Protein AF-A0A7Y6UC87-F1 (afdb_monomer)

Sequence (174 aa):
MTRTAYLDDNRAIGAKLIGRRIRSALRLLNSEPDEHVRLEWGPVLVEMDDGAFYLIDCEESKSNVILFELPNDGGRFRDMLARRVIRPSVVTNNPNDPLRFTLDEPIARIDVVSRAPTDDQGADWFEMCGLRLGFPGGASVVIGTHLTTSMIPSTSFMLSDEVDPALRYSPLRP

Structure (mmCIF, N/CA/C/O backbone):
data_AF-A0A7Y6UC87-F1
#
_entry.id   AF-A0A7Y6UC87-F1
#
loop_
_atom_site.group_PDB
_atom_site.id
_atom_site.type_symbol
_atom_site.label_atom_id
_atom_site.label_alt_id
_atom_site.label_comp_id
_atom_site.label_asym_id
_atom_site.label_entity_id
_atom_site.label_seq_id
_atom_site.pdbx_PDB_ins_code
_atom_site.Cartn_x
_atom_site.Cartn_y
_atom_site.Cartn_z
_atom_site.occupancy
_atom_site.B_iso_or_equiv
_atom_site.auth_seq_id
_atom_site.auth_comp_id
_atom_site.auth_asym_id
_atom_site.auth_atom_id
_atom_site.pdbx_PDB_model_num
ATOM 1 N N . MET A 1 1 ? 24.761 0.144 0.670 1.00 46.44 1 MET A N 1
ATOM 2 C CA . MET A 1 1 ? 23.730 -0.903 0.529 1.00 46.44 1 MET A CA 1
ATOM 3 C C . MET A 1 1 ? 23.929 -1.569 -0.817 1.00 46.44 1 MET A C 1
ATOM 5 O O . MET A 1 1 ? 24.014 -0.862 -1.812 1.00 46.44 1 MET A O 1
ATOM 9 N N . THR A 1 2 ? 24.109 -2.888 -0.852 1.00 46.47 2 THR A N 1
ATOM 10 C CA . THR A 1 2 ? 24.075 -3.649 -2.107 1.00 46.47 2 THR A CA 1
ATOM 11 C C . THR A 1 2 ? 22.659 -3.631 -2.687 1.00 46.47 2 THR A C 1
ATOM 13 O O . THR A 1 2 ? 21.681 -3.497 -1.956 1.00 46.47 2 THR A O 1
ATOM 16 N N . ARG A 1 3 ? 22.586 -3.760 -4.015 1.00 56.22 3 ARG A N 1
ATOM 17 C CA . ARG A 1 3 ? 21.428 -3.581 -4.911 1.00 56.22 3 ARG A CA 1
ATOM 18 C C . ARG A 1 3 ? 20.129 -4.312 -4.511 1.00 56.22 3 ARG A C 1
ATOM 20 O O . ARG A 1 3 ? 19.070 -3.891 -4.945 1.00 56.22 3 ARG A O 1
ATOM 27 N N . THR A 1 4 ? 20.208 -5.346 -3.672 1.00 65.19 4 THR A N 1
ATOM 28 C CA . THR A 1 4 ? 19.082 -6.206 -3.247 1.00 65.19 4 THR A CA 1
ATOM 29 C C . THR A 1 4 ? 18.657 -5.991 -1.788 1.00 65.19 4 THR A C 1
ATOM 31 O O . THR A 1 4 ? 17.552 -6.354 -1.407 1.00 65.19 4 THR A O 1
ATOM 34 N N . ALA A 1 5 ? 19.504 -5.361 -0.965 1.00 80.94 5 ALA A N 1
ATOM 35 C CA . ALA A 1 5 ? 19.304 -5.332 0.486 1.00 80.94 5 ALA A CA 1
ATOM 36 C C . ALA A 1 5 ? 18.040 -4.561 0.902 1.00 80.94 5 ALA A C 1
ATOM 38 O O . ALA A 1 5 ? 17.302 -5.017 1.764 1.00 80.94 5 ALA A O 1
ATOM 39 N N . TYR A 1 6 ? 17.748 -3.429 0.252 1.00 87.06 6 TYR A N 1
ATOM 40 C CA . TYR A 1 6 ? 16.564 -2.633 0.598 1.00 87.06 6 TYR A CA 1
ATOM 41 C C . TYR A 1 6 ? 15.252 -3.332 0.205 1.00 87.06 6 TYR A C 1
ATOM 43 O O . TYR A 1 6 ? 14.223 -3.138 0.844 1.00 87.06 6 TYR A O 1
ATOM 51 N N . LEU A 1 7 ? 15.286 -4.150 -0.848 1.00 90.81 7 LEU A N 1
ATOM 52 C CA . LEU A 1 7 ? 14.152 -4.942 -1.307 1.00 90.81 7 LEU A CA 1
ATOM 53 C C . LEU A 1 7 ? 13.862 -6.094 -0.339 1.00 90.81 7 LEU A C 1
ATOM 55 O O . LEU A 1 7 ? 12.694 -6.392 -0.078 1.00 90.81 7 LEU A O 1
ATOM 59 N N . ASP A 1 8 ? 14.901 -6.706 0.224 1.00 91.81 8 ASP A N 1
ATOM 60 C CA . ASP A 1 8 ? 14.765 -7.684 1.305 1.00 91.81 8 ASP A CA 1
ATOM 61 C C . ASP A 1 8 ? 14.238 -7.019 2.588 1.00 91.81 8 ASP A C 1
ATOM 63 O O . ASP A 1 8 ? 13.302 -7.532 3.203 1.00 91.81 8 ASP A O 1
ATOM 67 N N . ASP A 1 9 ? 14.743 -5.830 2.937 1.00 91.62 9 ASP A N 1
ATOM 68 C CA . ASP A 1 9 ? 14.244 -5.038 4.069 1.00 91.62 9 ASP A CA 1
ATOM 69 C C . ASP A 1 9 ? 12.759 -4.671 3.889 1.00 91.62 9 ASP A C 1
ATOM 71 O O . ASP A 1 9 ? 11.953 -4.857 4.803 1.00 91.62 9 ASP A O 1
ATOM 75 N N . ASN A 1 10 ? 12.359 -4.224 2.693 1.00 93.19 10 ASN A N 1
ATOM 76 C CA . ASN A 1 10 ? 10.961 -3.942 2.359 1.00 93.19 10 ASN A CA 1
ATOM 77 C C . ASN A 1 10 ? 10.080 -5.185 2.513 1.00 93.19 10 ASN A C 1
ATOM 79 O O . ASN A 1 10 ? 8.974 -5.094 3.044 1.00 93.19 10 ASN A O 1
ATOM 83 N N . ARG A 1 11 ? 10.550 -6.357 2.068 1.00 94.94 11 ARG A N 1
ATOM 84 C CA . ARG A 1 11 ? 9.820 -7.623 2.233 1.00 94.94 11 ARG A CA 1
ATOM 85 C C . ARG A 1 11 ? 9.668 -7.985 3.704 1.00 94.94 11 ARG A C 1
ATOM 87 O O . ARG A 1 11 ? 8.563 -8.320 4.125 1.00 94.94 11 ARG A O 1
ATOM 94 N N . ALA A 1 12 ? 10.734 -7.852 4.489 1.00 94.88 12 ALA A N 1
ATOM 95 C CA . ALA A 1 12 ? 10.703 -8.100 5.924 1.00 94.88 12 ALA A CA 1
ATOM 96 C C . ALA A 1 12 ? 9.728 -7.153 6.645 1.00 94.88 12 ALA A C 1
ATOM 98 O O . ALA A 1 12 ? 8.959 -7.597 7.495 1.00 94.88 12 ALA A O 1
ATOM 99 N N . ILE A 1 13 ? 9.706 -5.864 6.286 1.00 95.12 13 ILE A N 1
ATOM 100 C CA . ILE A 1 13 ? 8.742 -4.893 6.827 1.00 95.12 13 ILE A CA 1
ATOM 101 C C . ILE A 1 13 ? 7.316 -5.258 6.404 1.00 95.12 13 ILE A C 1
ATOM 103 O O . ILE A 1 13 ? 6.430 -5.316 7.254 1.00 95.12 13 ILE A O 1
ATOM 107 N N . GLY A 1 14 ? 7.092 -5.560 5.123 1.00 95.88 14 GLY A N 1
ATOM 108 C CA . GLY A 1 14 ? 5.787 -5.978 4.613 1.00 95.88 14 GLY A CA 1
ATOM 109 C C . GLY A 1 14 ? 5.252 -7.215 5.336 1.00 95.88 14 GLY A C 1
ATOM 110 O O . GLY A 1 14 ? 4.088 -7.243 5.723 1.00 95.88 14 GLY A O 1
ATOM 111 N N . ALA A 1 15 ? 6.106 -8.205 5.611 1.00 96.31 15 ALA A N 1
ATOM 112 C CA . ALA A 1 15 ? 5.716 -9.428 6.306 1.00 96.31 15 ALA A CA 1
ATOM 113 C C . ALA A 1 15 ? 5.191 -9.156 7.726 1.00 96.31 15 ALA A C 1
ATOM 115 O O . ALA A 1 15 ? 4.275 -9.842 8.177 1.00 96.31 15 ALA A O 1
ATOM 116 N N . LYS A 1 16 ? 5.690 -8.113 8.410 1.00 95.56 16 LYS A N 1
ATOM 117 C CA . LYS A 1 16 ? 5.198 -7.708 9.741 1.00 95.56 16 LYS A CA 1
ATOM 118 C C . LYS A 1 16 ? 3.753 -7.209 9.729 1.00 95.56 16 LYS A C 1
ATOM 120 O O . LYS A 1 16 ? 3.126 -7.205 10.787 1.00 95.56 16 LYS A O 1
ATOM 125 N N . LEU A 1 17 ? 3.245 -6.769 8.575 1.00 96.69 17 LEU A N 1
ATOM 126 C CA . LEU A 1 17 ? 1.878 -6.263 8.429 1.00 96.69 17 LEU A CA 1
ATOM 127 C C . LEU A 1 17 ? 0.843 -7.398 8.394 1.00 96.69 17 LEU A C 1
ATOM 129 O O . LEU A 1 17 ? -0.329 -7.162 8.684 1.00 96.69 17 LEU A O 1
ATOM 133 N N . ILE A 1 18 ? 1.254 -8.627 8.057 1.00 97.19 18 ILE A N 1
ATOM 134 C CA . ILE A 1 18 ? 0.361 -9.791 8.019 1.00 97.19 18 ILE A CA 1
ATOM 135 C C . ILE A 1 18 ? -0.181 -10.066 9.428 1.00 97.19 18 ILE A C 1
ATOM 137 O O . ILE A 1 18 ? 0.561 -10.112 10.406 1.00 97.19 18 ILE A O 1
ATOM 141 N N . GLY A 1 19 ? -1.493 -10.262 9.523 1.00 97.38 19 GLY A N 1
ATOM 142 C CA . GLY A 1 19 ? -2.229 -10.491 10.763 1.00 97.38 19 GLY A CA 1
ATOM 143 C C . GLY A 1 19 ? -2.621 -9.216 11.511 1.00 97.38 19 GLY A C 1
ATOM 144 O O . GLY A 1 19 ? -3.391 -9.304 12.464 1.00 97.38 19 GLY A O 1
ATOM 145 N N . ARG A 1 20 ? -2.141 -8.043 11.086 1.00 97.38 20 ARG A N 1
ATOM 146 C CA . ARG A 1 20 ? -2.484 -6.756 11.702 1.00 97.38 20 ARG A CA 1
ATOM 147 C C . ARG A 1 20 ? -3.604 -6.058 10.947 1.00 97.38 20 ARG A C 1
ATOM 149 O O . ARG A 1 20 ? -3.790 -6.281 9.748 1.00 97.38 20 ARG A O 1
ATOM 156 N N . ARG A 1 21 ? -4.331 -5.179 11.633 1.00 97.81 21 ARG A N 1
ATOM 157 C CA . ARG A 1 21 ? -5.410 -4.390 11.031 1.00 97.81 21 ARG A CA 1
ATOM 158 C C . ARG A 1 21 ? -4.960 -2.958 10.792 1.00 97.81 21 ARG A C 1
ATOM 160 O O . ARG A 1 21 ? -4.321 -2.353 11.650 1.00 97.81 21 ARG A O 1
ATOM 167 N N . ILE A 1 22 ? -5.307 -2.411 9.629 1.00 97.94 22 ILE A N 1
ATOM 168 C CA . ILE A 1 22 ? -5.074 -0.995 9.340 1.00 97.94 22 ILE A CA 1
ATOM 169 C C . ILE A 1 22 ? -6.100 -0.190 10.135 1.00 97.94 22 ILE A C 1
ATOM 171 O O . ILE A 1 22 ? -7.304 -0.395 10.013 1.00 97.94 22 ILE A O 1
ATOM 175 N N . ARG A 1 23 ? -5.624 0.740 10.958 1.00 97.06 23 ARG A N 1
ATOM 176 C CA . ARG A 1 23 ? -6.472 1.675 11.698 1.00 97.06 23 ARG A CA 1
ATOM 177 C C . ARG A 1 23 ? -6.727 2.944 10.901 1.00 97.06 23 ARG A C 1
ATOM 179 O O . ARG A 1 23 ? -7.840 3.466 10.916 1.00 97.06 23 ARG A O 1
ATOM 186 N N . SER A 1 24 ? -5.697 3.459 10.236 1.00 96.44 24 SER A N 1
ATOM 187 C CA . SER A 1 24 ? -5.818 4.620 9.361 1.00 96.44 24 SER A CA 1
ATOM 188 C C . SER A 1 24 ? -4.768 4.591 8.251 1.00 96.44 24 SER A C 1
ATOM 190 O O . SER A 1 24 ? -3.672 4.063 8.426 1.00 96.44 24 SER A O 1
ATOM 192 N N . ALA A 1 25 ? -5.113 5.160 7.097 1.00 96.75 25 ALA A N 1
ATOM 193 C CA . ALA A 1 25 ? -4.192 5.405 5.994 1.00 96.75 25 ALA A CA 1
ATOM 194 C C . ALA A 1 25 ? -4.346 6.865 5.560 1.00 96.75 25 ALA A C 1
ATOM 196 O O . ALA A 1 25 ? -5.433 7.285 5.160 1.00 96.75 25 ALA A O 1
ATOM 197 N N . LEU A 1 26 ? -3.278 7.650 5.678 1.00 94.88 26 LEU A N 1
ATOM 198 C CA . LEU A 1 26 ? -3.273 9.093 5.459 1.00 94.88 26 LEU A CA 1
ATOM 199 C C . LEU A 1 26 ? -2.288 9.446 4.352 1.00 94.88 26 LEU A C 1
ATOM 201 O O . LEU A 1 26 ? -1.104 9.118 4.439 1.00 94.88 26 LEU A O 1
ATOM 205 N N . ARG A 1 27 ? -2.753 10.168 3.335 1.00 94.62 27 ARG A N 1
ATOM 206 C CA . ARG A 1 27 ? -1.869 10.744 2.320 1.00 94.62 27 ARG A CA 1
ATOM 207 C C . ARG A 1 27 ? -1.147 11.942 2.920 1.00 94.62 27 ARG A C 1
ATOM 209 O O . ARG A 1 27 ? -1.772 12.746 3.599 1.00 94.62 27 ARG A O 1
ATOM 216 N N . LEU A 1 28 ? 0.148 12.094 2.670 1.00 92.25 28 LEU A N 1
ATOM 217 C CA . LEU A 1 28 ? 0.917 13.236 3.162 1.00 92.25 28 LEU A CA 1
ATOM 218 C C . LEU A 1 28 ? 1.103 14.289 2.059 1.00 92.25 28 LEU A C 1
ATOM 220 O O . LEU A 1 28 ? 1.981 14.134 1.210 1.00 92.25 28 LEU A O 1
ATOM 224 N N . LEU A 1 29 ? 0.322 15.377 2.098 1.00 90.25 29 LEU A N 1
ATOM 225 C CA . LEU A 1 29 ? 0.289 16.412 1.054 1.00 90.25 29 LEU A CA 1
ATOM 226 C C . LEU A 1 29 ? 0.805 17.780 1.530 1.00 90.25 29 LEU A C 1
ATOM 228 O O . LEU A 1 29 ? 0.809 18.105 2.722 1.00 90.25 29 LEU A O 1
ATOM 232 N N . ASN A 1 30 ? 1.227 18.599 0.561 1.00 86.81 30 ASN A N 1
ATOM 233 C CA . ASN A 1 30 ? 1.572 20.013 0.769 1.00 86.81 30 ASN A CA 1
ATOM 234 C C . ASN A 1 30 ? 0.432 20.969 0.378 1.00 86.81 30 ASN A C 1
ATOM 236 O O . ASN A 1 30 ? 0.466 22.135 0.763 1.00 86.81 30 ASN A O 1
ATOM 240 N N . SER A 1 31 ? -0.549 20.482 -0.379 1.00 87.44 31 SER A N 1
ATOM 241 C CA . SER A 1 31 ? -1.721 21.209 -0.869 1.00 87.44 31 SER A CA 1
ATOM 242 C C . SER A 1 31 ? -2.967 20.334 -0.734 1.00 87.44 31 SER A C 1
ATOM 244 O O . SER A 1 31 ? -2.863 19.141 -0.440 1.00 87.44 31 SER A O 1
ATOM 246 N N . GLU A 1 32 ? -4.144 20.941 -0.880 1.00 87.25 32 GLU A N 1
ATOM 247 C CA . GLU A 1 32 ? -5.398 20.192 -1.002 1.00 87.25 32 GLU A CA 1
ATOM 248 C C . GLU A 1 32 ? -5.283 19.212 -2.188 1.00 87.25 32 GLU A C 1
ATOM 250 O O . GLU A 1 32 ? -4.605 19.541 -3.166 1.00 87.25 32 GLU A O 1
ATOM 255 N N . PRO A 1 33 ? -5.868 18.007 -2.089 1.00 86.50 33 PRO A N 1
ATOM 256 C CA . PRO A 1 33 ? -5.922 17.071 -3.208 1.00 86.50 33 PRO A CA 1
ATOM 257 C C . PRO A 1 33 ? -6.796 17.641 -4.333 1.00 86.50 33 PRO A C 1
ATOM 259 O O . PRO A 1 33 ? -7.842 18.234 -4.060 1.00 86.50 33 PRO A O 1
ATOM 262 N N . ASP A 1 34 ? -6.383 17.431 -5.580 1.00 79.25 34 ASP A N 1
ATOM 263 C CA . ASP A 1 34 ? -7.124 17.891 -6.757 1.00 79.25 34 ASP A CA 1
ATOM 264 C C . ASP A 1 34 ? -8.267 16.915 -7.099 1.00 79.25 34 ASP A C 1
ATOM 266 O O . ASP A 1 34 ? -9.342 17.338 -7.531 1.00 79.25 34 ASP A O 1
ATOM 270 N N . GLU A 1 35 ? -8.063 15.608 -6.872 1.00 81.31 35 GLU A N 1
ATOM 271 C CA . GLU A 1 35 ? -9.034 14.551 -7.186 1.00 81.31 35 GLU A CA 1
ATOM 272 C C . GLU A 1 35 ? -9.182 13.503 -6.052 1.00 81.31 35 GLU A C 1
ATOM 274 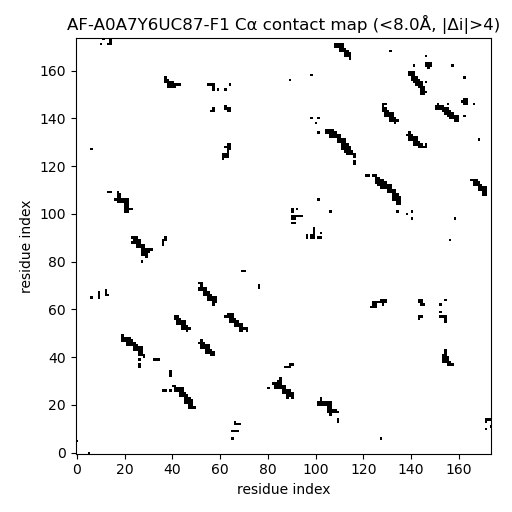O O . GLU A 1 35 ? -9.380 13.810 -4.872 1.00 81.31 35 GLU A O 1
ATOM 279 N N . HIS A 1 36 ? -9.160 12.212 -6.407 1.00 87.19 36 HIS A N 1
ATOM 280 C CA . HIS A 1 36 ? -9.301 11.091 -5.494 1.00 87.19 36 HIS A CA 1
ATOM 281 C C . HIS A 1 36 ? -8.020 10.899 -4.674 1.00 87.19 36 HIS A C 1
ATOM 283 O O . HIS A 1 36 ? -7.016 10.413 -5.189 1.00 87.19 36 HIS A O 1
ATOM 289 N N . VAL A 1 37 ? -8.090 11.142 -3.360 1.00 90.00 37 VAL A N 1
ATOM 290 C CA . VAL A 1 37 ? -6.965 11.028 -2.397 1.00 90.00 37 VAL A CA 1
ATOM 291 C C . VAL A 1 37 ? -6.154 9.725 -2.526 1.00 90.00 37 VAL A C 1
ATOM 293 O O . VAL A 1 37 ? -4.940 9.689 -2.298 1.00 90.00 37 VAL A O 1
ATOM 296 N N . ARG A 1 38 ? -6.815 8.626 -2.901 1.00 91.12 38 ARG A N 1
ATOM 297 C CA . ARG A 1 38 ? -6.181 7.314 -3.080 1.00 91.12 38 ARG A CA 1
ATOM 298 C C . ARG A 1 38 ? -5.287 7.193 -4.318 1.00 91.12 38 ARG A C 1
ATOM 300 O O . ARG A 1 38 ? -4.483 6.267 -4.362 1.00 91.12 38 ARG A O 1
ATOM 3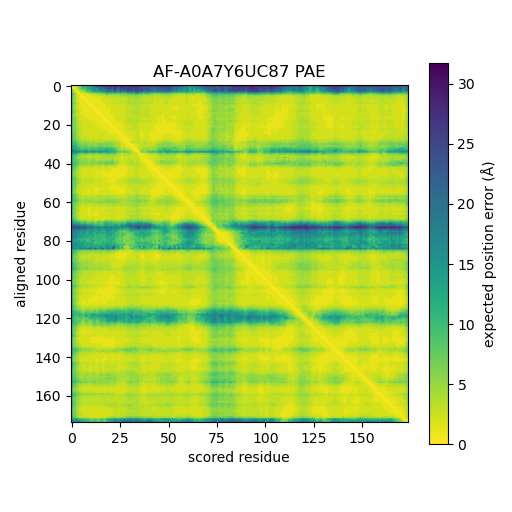07 N N . LEU A 1 39 ? -5.419 8.104 -5.280 1.00 88.94 39 LEU A N 1
ATOM 308 C CA . LEU A 1 39 ? -4.628 8.188 -6.516 1.00 88.94 39 LEU A CA 1
ATOM 309 C C . LEU A 1 39 ? -3.608 9.341 -6.482 1.00 88.94 39 LEU A C 1
ATOM 311 O O . LEU A 1 39 ? -2.687 9.373 -7.297 1.00 88.94 39 LEU A O 1
ATOM 315 N N . GLU A 1 40 ? -3.757 10.256 -5.520 1.00 88.31 40 GLU A N 1
ATOM 316 C CA . GLU A 1 40 ? -2.876 11.408 -5.332 1.00 88.31 40 GLU A CA 1
ATOM 317 C C . GLU A 1 40 ? -1.411 11.034 -5.121 1.00 88.31 40 GLU A C 1
ATOM 319 O O . GLU A 1 40 ? -1.073 10.000 -4.535 1.00 88.31 40 GLU A O 1
ATOM 324 N N . TRP A 1 41 ? -0.543 11.945 -5.549 1.00 85.94 41 TRP A N 1
ATOM 325 C CA . TRP A 1 41 ? 0.898 11.793 -5.446 1.00 85.94 41 TRP A CA 1
ATOM 326 C C . TRP A 1 41 ? 1.408 11.993 -4.019 1.00 85.94 41 TRP A C 1
ATOM 328 O O . TRP A 1 41 ? 0.949 12.852 -3.267 1.00 85.94 41 TRP A O 1
ATOM 338 N N . GLY A 1 42 ? 2.439 11.225 -3.673 1.00 87.94 42 GLY A N 1
ATOM 339 C CA . GLY A 1 42 ? 3.206 11.386 -2.443 1.00 87.94 42 GLY A CA 1
ATOM 340 C C . GLY A 1 42 ? 3.079 10.214 -1.469 1.00 87.94 42 GLY A C 1
ATOM 341 O O . GLY A 1 42 ? 2.399 9.230 -1.758 1.00 87.94 42 GLY A O 1
ATOM 342 N N . PRO A 1 43 ? 3.729 10.300 -0.302 1.00 92.31 43 PRO A N 1
ATOM 343 C CA . PRO A 1 43 ? 3.794 9.190 0.640 1.00 92.31 43 PRO A CA 1
ATOM 344 C C . PRO A 1 43 ? 2.460 8.938 1.346 1.00 92.31 43 PRO A C 1
ATOM 346 O O . PRO A 1 43 ? 1.669 9.863 1.566 1.00 92.31 43 PRO A O 1
ATOM 349 N N . VAL A 1 44 ? 2.250 7.698 1.787 1.00 94.69 44 VAL A N 1
ATOM 350 C CA . VAL A 1 44 ? 1.137 7.315 2.664 1.00 94.69 44 VAL A CA 1
ATOM 351 C C . VAL A 1 44 ? 1.667 6.894 4.018 1.00 94.69 44 VAL A C 1
ATOM 353 O O . VAL A 1 44 ? 2.534 6.032 4.119 1.00 94.69 44 VAL A O 1
ATOM 356 N N . LEU A 1 45 ? 1.109 7.486 5.064 1.00 94.31 45 LEU A N 1
ATOM 357 C CA . LEU A 1 45 ? 1.281 7.029 6.430 1.00 94.31 45 LEU A CA 1
ATOM 358 C C . LEU A 1 45 ? 0.168 6.040 6.770 1.00 94.31 45 LEU A C 1
ATOM 360 O O . LEU A 1 45 ? -1.008 6.388 6.693 1.00 94.31 45 LEU A O 1
ATOM 364 N N . VAL A 1 46 ? 0.537 4.836 7.183 1.00 95.94 46 VAL A N 1
ATOM 365 C CA . VAL A 1 46 ? -0.382 3.798 7.645 1.00 95.94 46 VAL A CA 1
ATOM 366 C C . VAL A 1 46 ? -0.178 3.599 9.141 1.00 95.94 46 VAL A C 1
ATOM 368 O O . VAL A 1 46 ? 0.936 3.345 9.591 1.00 95.94 46 VAL A O 1
ATOM 371 N N . GLU A 1 47 ? -1.252 3.727 9.910 1.00 95.50 47 GLU A N 1
ATOM 372 C CA . GLU A 1 47 ? -1.302 3.376 11.328 1.00 95.50 47 GLU A CA 1
ATOM 373 C C . GLU A 1 47 ? -1.957 2.005 11.470 1.00 95.50 47 GLU A C 1
ATOM 375 O O . GLU A 1 47 ? -3.047 1.773 10.936 1.00 95.50 47 GLU A O 1
ATOM 380 N N . MET A 1 48 ? -1.314 1.113 12.212 1.00 96.56 48 MET A N 1
ATOM 381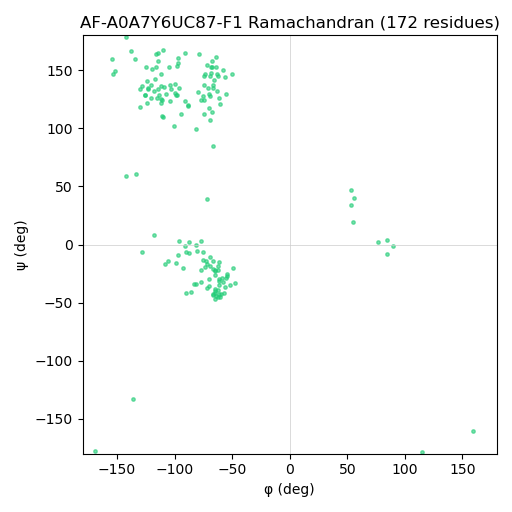 C CA . MET A 1 48 ? -1.853 -0.200 12.554 1.00 96.56 48 MET A CA 1
ATOM 382 C C . MET A 1 48 ? -2.622 -0.144 13.881 1.00 96.56 48 MET A C 1
ATOM 384 O O . MET A 1 48 ? -2.518 0.809 14.652 1.00 96.56 48 MET A O 1
ATOM 388 N N . ASP A 1 49 ? -3.424 -1.164 14.165 1.00 95.88 49 ASP A N 1
ATOM 389 C CA . ASP A 1 49 ? -4.247 -1.242 15.376 1.00 95.88 49 ASP A CA 1
ATOM 390 C C . ASP A 1 49 ? -3.454 -1.369 16.688 1.00 95.88 49 ASP A C 1
ATOM 392 O O . ASP A 1 49 ? -3.960 -0.983 17.743 1.00 95.88 49 ASP A O 1
ATOM 396 N N . ASP A 1 50 ? -2.205 -1.826 16.621 1.00 93.06 50 ASP A N 1
ATOM 397 C CA . ASP A 1 50 ? -1.242 -1.826 17.731 1.00 93.06 50 ASP A CA 1
ATOM 398 C C . ASP A 1 50 ? -0.536 -0.469 17.949 1.00 93.06 50 ASP A C 1
ATOM 400 O O . ASP A 1 50 ? 0.276 -0.330 18.867 1.00 93.06 50 ASP A O 1
ATOM 404 N N . GLY A 1 51 ? -0.851 0.539 17.128 1.00 91.31 51 GLY A N 1
ATOM 405 C CA . GLY A 1 51 ? -0.262 1.876 17.175 1.00 91.31 51 GLY A CA 1
ATOM 406 C C . GLY A 1 51 ? 1.068 2.019 16.430 1.00 91.31 51 GLY A C 1
ATOM 407 O O . GLY A 1 51 ? 1.656 3.099 16.478 1.00 91.31 51 GLY A O 1
ATOM 408 N N . ALA A 1 52 ? 1.552 0.977 15.744 1.00 92.38 52 ALA A N 1
ATOM 409 C CA . ALA A 1 52 ? 2.726 1.084 14.884 1.00 92.38 52 ALA A CA 1
ATOM 410 C C . ALA A 1 52 ? 2.428 1.927 13.634 1.00 92.38 52 ALA A C 1
ATOM 412 O O . ALA A 1 52 ? 1.338 1.859 13.059 1.00 92.38 52 ALA A O 1
ATOM 413 N N . PHE A 1 53 ? 3.428 2.688 13.185 1.00 93.12 53 PHE A N 1
ATOM 414 C CA . PHE A 1 53 ? 3.334 3.528 11.994 1.00 93.12 53 PHE A CA 1
ATOM 415 C C . PHE A 1 53 ? 4.275 3.043 10.897 1.00 93.12 53 PHE A C 1
ATOM 417 O O . PHE A 1 53 ? 5.465 2.821 11.128 1.00 93.12 53 PHE A O 1
ATOM 424 N N . TYR A 1 54 ? 3.745 2.963 9.681 1.00 94.62 54 TYR A N 1
ATOM 425 C CA . TYR A 1 54 ? 4.488 2.609 8.482 1.00 94.62 54 TYR A CA 1
ATOM 426 C C . TYR A 1 54 ? 4.348 3.717 7.441 1.00 94.62 54 TYR A C 1
ATOM 428 O O . TYR A 1 54 ? 3.250 4.213 7.197 1.00 94.62 54 TYR A O 1
ATOM 436 N N . LEU A 1 55 ? 5.454 4.119 6.822 1.00 93.69 55 LEU A N 1
ATOM 437 C CA . LEU A 1 55 ? 5.444 5.000 5.658 1.00 93.69 55 LEU A CA 1
ATOM 438 C C . LEU A 1 55 ? 5.592 4.155 4.396 1.00 93.69 55 LEU A C 1
ATOM 440 O O . LEU A 1 55 ? 6.521 3.355 4.301 1.00 93.69 55 LEU A O 1
ATOM 444 N N . ILE A 1 56 ? 4.702 4.363 3.433 1.00 95.31 56 ILE A N 1
ATOM 445 C CA . ILE A 1 56 ? 4.763 3.768 2.101 1.00 95.31 56 ILE A CA 1
ATOM 446 C C . ILE A 1 56 ? 5.048 4.888 1.108 1.00 95.31 56 ILE A C 1
ATOM 448 O O . ILE A 1 56 ? 4.313 5.877 1.062 1.00 95.31 56 ILE A O 1
ATOM 452 N N . ASP A 1 57 ? 6.099 4.735 0.315 1.00 93.06 57 ASP A N 1
ATOM 453 C CA . ASP A 1 57 ? 6.473 5.699 -0.718 1.00 93.06 57 ASP A CA 1
ATOM 454 C C . ASP A 1 57 ? 6.994 4.987 -1.976 1.00 93.06 57 ASP A C 1
ATOM 456 O O . ASP A 1 57 ? 7.059 3.756 -2.023 1.00 93.06 57 ASP A O 1
ATOM 460 N N . CYS A 1 58 ? 7.343 5.753 -3.005 1.00 91.31 58 CYS A N 1
ATOM 461 C CA . CYS A 1 58 ? 7.884 5.251 -4.261 1.00 91.31 58 CYS A CA 1
ATOM 462 C C . CYS A 1 58 ? 9.378 5.575 -4.379 1.00 91.31 58 CYS A C 1
ATOM 464 O O . CYS A 1 58 ? 9.798 6.723 -4.262 1.00 91.31 58 CYS A O 1
ATOM 466 N N . GLU A 1 59 ? 10.191 4.570 -4.695 1.00 90.44 59 GLU A N 1
ATOM 467 C CA . GLU A 1 59 ? 11.549 4.787 -5.177 1.00 90.44 59 GLU A CA 1
ATOM 468 C C . GLU A 1 59 ? 11.514 5.100 -6.677 1.00 90.44 59 GLU A C 1
ATOM 470 O O . GLU A 1 59 ? 11.458 4.203 -7.519 1.00 90.44 59 GLU A O 1
ATOM 475 N N . GLU A 1 60 ? 11.590 6.381 -7.025 1.00 84.06 60 GLU A N 1
ATOM 476 C CA . GLU A 1 60 ? 11.465 6.854 -8.412 1.00 84.06 60 GLU A CA 1
ATOM 477 C C . GLU A 1 60 ? 12.496 6.233 -9.375 1.00 84.06 60 GLU A C 1
ATOM 479 O O . GLU A 1 60 ? 12.184 5.986 -10.536 1.00 84.06 60 GLU A O 1
ATOM 484 N N . SER A 1 61 ? 13.710 5.915 -8.906 1.00 87.06 61 SER A N 1
ATOM 485 C CA . SER A 1 61 ? 14.792 5.425 -9.780 1.00 87.06 61 SER A CA 1
ATOM 486 C C . SER A 1 61 ? 14.623 3.980 -10.263 1.00 87.06 61 SER A C 1
ATOM 488 O O . SER A 1 61 ? 15.256 3.580 -11.242 1.00 87.06 61 SER A O 1
ATOM 490 N N . LYS A 1 62 ? 13.793 3.193 -9.565 1.00 90.38 62 LYS A N 1
ATOM 491 C CA . LYS A 1 62 ? 13.524 1.772 -9.856 1.00 90.38 62 LYS A CA 1
ATOM 492 C C . LYS A 1 62 ? 12.046 1.451 -9.963 1.00 90.38 62 LYS A C 1
ATOM 494 O O . LYS A 1 62 ? 11.690 0.336 -10.335 1.00 90.38 62 LYS A O 1
ATOM 499 N N . SER A 1 63 ? 11.193 2.424 -9.652 1.00 92.88 63 SER A N 1
ATOM 500 C CA . SER A 1 63 ? 9.744 2.276 -9.664 1.00 92.88 63 SER A CA 1
ATOM 501 C C . SER A 1 63 ? 9.258 1.126 -8.775 1.00 92.88 63 SER A C 1
ATOM 503 O O . SER A 1 63 ? 8.344 0.379 -9.125 1.00 92.88 63 SER A O 1
ATOM 505 N N . ASN A 1 64 ? 9.898 0.990 -7.614 1.00 94.62 64 ASN A N 1
ATOM 506 C CA . ASN A 1 64 ? 9.519 0.062 -6.557 1.00 94.62 64 ASN A CA 1
ATOM 507 C C . ASN A 1 64 ? 8.850 0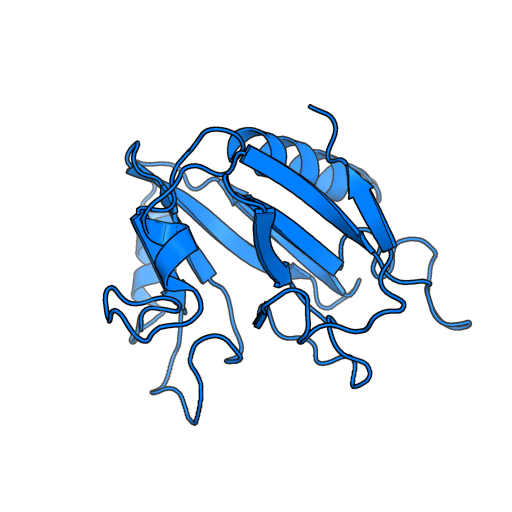.832 -5.417 1.00 94.62 64 ASN A C 1
ATOM 509 O O . ASN A 1 64 ? 9.148 2.005 -5.193 1.00 94.62 64 ASN A O 1
ATOM 513 N N . VAL A 1 65 ? 7.967 0.176 -4.669 1.00 94.94 65 VAL A N 1
ATOM 514 C CA . VAL A 1 65 ? 7.528 0.720 -3.384 1.00 94.94 65 VAL A CA 1
ATOM 515 C C . VAL A 1 65 ? 8.633 0.571 -2.350 1.00 94.94 65 VAL A C 1
ATOM 517 O O . VAL A 1 65 ? 9.380 -0.408 -2.349 1.00 94.94 65 VAL A O 1
ATOM 520 N N . ILE A 1 66 ? 8.705 1.536 -1.444 1.00 93.88 66 ILE A N 1
ATOM 521 C CA . ILE A 1 66 ? 9.569 1.519 -0.269 1.00 93.88 66 ILE A CA 1
ATOM 522 C C . ILE A 1 66 ? 8.716 1.612 0.986 1.00 93.88 66 ILE A C 1
ATOM 524 O O . ILE A 1 66 ? 7.741 2.365 1.040 1.00 93.88 66 ILE A O 1
ATOM 528 N N . LEU A 1 67 ? 9.078 0.809 1.982 1.00 94.81 67 LEU A N 1
ATOM 529 C CA . LEU A 1 67 ? 8.389 0.724 3.259 1.00 94.81 67 LEU A CA 1
ATOM 530 C C . LEU A 1 67 ? 9.348 1.150 4.362 1.00 94.81 67 LEU A C 1
ATOM 532 O O . LEU A 1 67 ? 10.467 0.652 4.450 1.00 94.81 67 LEU A O 1
ATOM 536 N N . PHE A 1 68 ? 8.886 2.022 5.249 1.00 92.25 68 PHE A N 1
ATOM 537 C CA . PHE A 1 68 ? 9.626 2.390 6.449 1.00 92.25 68 PHE A CA 1
ATOM 538 C C . PHE A 1 68 ? 8.770 2.126 7.675 1.00 92.25 68 PHE A C 1
ATOM 540 O O . PHE A 1 68 ? 7.689 2.692 7.812 1.00 92.25 68 PHE A O 1
ATOM 547 N N . GLU A 1 69 ? 9.268 1.299 8.587 1.00 91.94 69 GLU A N 1
ATOM 548 C CA . GLU A 1 69 ? 8.734 1.228 9.944 1.00 91.94 69 GLU A CA 1
ATOM 549 C C . GLU A 1 69 ? 9.247 2.435 10.731 1.00 91.94 69 GLU A C 1
ATOM 551 O O . GLU A 1 69 ? 10.454 2.690 10.790 1.00 91.94 69 GLU A O 1
ATOM 556 N N . LEU A 1 70 ? 8.330 3.218 11.292 1.00 88.31 70 LEU A N 1
ATOM 557 C CA . LEU A 1 70 ? 8.667 4.465 11.965 1.00 88.31 70 LEU A CA 1
ATOM 558 C C . LEU A 1 70 ? 8.788 4.222 13.474 1.00 88.31 70 LEU A C 1
ATOM 560 O O . LEU A 1 70 ? 7.923 3.572 14.061 1.00 88.31 70 LEU A O 1
ATOM 564 N N . PRO A 1 71 ? 9.838 4.745 14.130 1.00 79.81 71 PRO A N 1
ATOM 565 C CA . PRO A 1 71 ? 9.991 4.604 15.571 1.00 79.81 71 PRO A CA 1
ATOM 566 C C . PRO A 1 71 ? 8.895 5.384 16.308 1.00 79.81 71 PRO A C 1
ATOM 568 O O . PRO A 1 71 ? 8.620 6.543 15.982 1.00 79.81 71 PRO A O 1
ATOM 571 N N . ASN A 1 72 ? 8.321 4.771 17.347 1.00 68.50 72 ASN A N 1
ATOM 572 C CA . ASN A 1 72 ? 7.250 5.357 18.168 1.00 68.50 72 ASN A CA 1
ATOM 573 C C . ASN A 1 72 ? 7.681 6.642 18.912 1.00 68.50 72 ASN A C 1
ATOM 575 O O . ASN A 1 72 ? 6.849 7.438 19.344 1.00 68.50 72 ASN A O 1
ATOM 579 N N . ASP A 1 73 ? 8.986 6.861 19.052 1.00 64.06 73 ASP A N 1
ATOM 580 C CA . ASP A 1 73 ? 9.640 7.850 19.908 1.00 64.06 73 ASP A CA 1
ATOM 581 C C . ASP A 1 73 ? 10.474 8.906 19.140 1.00 64.06 73 ASP A C 1
ATOM 583 O O . ASP A 1 73 ? 11.150 9.744 19.740 1.00 64.06 73 ASP A O 1
ATOM 587 N N . GLY A 1 74 ? 10.404 8.950 17.805 1.00 54.53 74 GLY A N 1
ATOM 588 C CA . GLY A 1 74 ? 11.310 9.770 16.989 1.00 54.53 74 GLY A CA 1
ATOM 589 C C . GLY A 1 74 ? 10.872 11.219 16.715 1.00 54.53 74 GLY A C 1
ATOM 590 O O . GLY A 1 74 ? 9.906 11.463 15.993 1.00 54.53 74 GLY A O 1
ATOM 591 N N . GLY A 1 75 ? 11.675 12.204 17.139 1.00 63.16 75 GLY A N 1
ATOM 592 C CA . GLY A 1 75 ? 11.540 13.613 16.718 1.00 63.16 75 GLY A CA 1
ATOM 593 C C . GLY A 1 75 ? 11.594 13.813 15.193 1.00 63.16 75 GLY A C 1
ATOM 594 O O . GLY A 1 75 ? 10.797 14.567 14.649 1.00 63.16 75 GLY A O 1
ATOM 595 N N . ARG A 1 76 ? 12.423 13.037 14.475 1.00 65.75 76 ARG A N 1
ATOM 596 C CA . ARG A 1 76 ? 12.515 13.087 12.999 1.00 65.75 76 ARG A CA 1
ATOM 597 C C . ARG A 1 76 ? 11.211 12.717 12.284 1.00 65.75 76 ARG A C 1
ATOM 599 O O . ARG A 1 76 ? 10.912 13.284 11.238 1.00 65.75 76 ARG A O 1
ATOM 606 N N . PHE A 1 77 ? 10.436 11.781 12.836 1.00 67.69 77 PHE A N 1
ATOM 607 C CA . PHE A 1 77 ? 9.119 11.433 12.299 1.00 67.69 77 PHE A CA 1
ATOM 608 C C . PHE A 1 77 ? 8.146 12.606 12.455 1.00 67.69 77 PHE A C 1
ATOM 610 O O . PHE A 1 77 ? 7.456 12.974 11.504 1.00 67.69 77 PHE A O 1
ATOM 617 N N . ARG A 1 78 ? 8.157 13.258 13.625 1.00 66.38 78 ARG A N 1
ATOM 618 C CA . ARG A 1 78 ? 7.362 14.469 13.866 1.00 66.38 78 ARG A CA 1
ATOM 619 C C . ARG A 1 78 ? 7.769 15.609 12.940 1.00 66.38 78 ARG A C 1
ATOM 621 O O . ARG A 1 78 ? 6.885 16.276 12.423 1.00 66.38 78 ARG A O 1
ATOM 628 N N . ASP A 1 79 ? 9.060 15.783 12.670 1.00 68.44 79 ASP A N 1
ATOM 629 C CA . ASP A 1 79 ? 9.554 16.800 11.735 1.00 68.44 79 ASP A CA 1
ATOM 630 C C . ASP A 1 79 ? 9.090 16.533 10.296 1.00 68.44 79 ASP A C 1
ATOM 632 O O . ASP A 1 79 ? 8.684 17.455 9.588 1.00 68.44 79 ASP A O 1
ATOM 636 N N . MET A 1 80 ? 9.113 15.269 9.854 1.00 69.31 80 MET A N 1
ATOM 637 C CA . MET A 1 80 ? 8.594 14.869 8.543 1.00 69.31 80 MET A CA 1
ATOM 638 C C . MET A 1 80 ? 7.091 15.149 8.429 1.00 69.31 80 MET A C 1
ATOM 640 O O . MET A 1 80 ? 6.652 15.722 7.432 1.00 69.31 80 MET A O 1
ATOM 644 N N . LEU A 1 81 ? 6.312 14.796 9.456 1.00 71.44 81 LEU A N 1
ATOM 645 C CA . LEU A 1 81 ? 4.885 15.112 9.505 1.00 71.44 81 LEU A CA 1
ATOM 646 C C . LEU A 1 81 ? 4.626 16.619 9.580 1.00 71.44 81 LEU A C 1
ATOM 648 O O . LEU A 1 81 ? 3.705 17.098 8.932 1.00 71.44 81 LEU A O 1
ATOM 652 N N . ALA A 1 82 ? 5.440 17.377 10.317 1.00 67.12 82 ALA A N 1
ATOM 653 C CA . ALA A 1 82 ? 5.291 18.825 10.463 1.00 67.12 82 ALA A CA 1
ATOM 654 C C . ALA A 1 82 ? 5.515 19.582 9.146 1.00 67.12 82 ALA A C 1
ATOM 656 O O . ALA A 1 82 ? 4.955 20.658 8.954 1.00 67.12 82 ALA A O 1
ATOM 657 N N . ARG A 1 83 ? 6.299 19.020 8.215 1.00 72.12 83 ARG A N 1
ATOM 658 C CA . ARG A 1 83 ? 6.473 19.573 6.861 1.00 72.12 83 ARG A CA 1
ATOM 659 C C . ARG A 1 83 ? 5.253 19.375 5.956 1.00 72.12 83 ARG A C 1
ATOM 661 O O . ARG A 1 83 ? 5.206 19.983 4.892 1.00 72.12 83 ARG A O 1
ATOM 668 N N . ARG A 1 84 ? 4.303 18.513 6.331 1.00 76.31 84 ARG A N 1
ATOM 669 C CA . ARG A 1 84 ? 3.129 18.148 5.527 1.00 76.31 84 ARG A CA 1
ATOM 670 C C . ARG A 1 84 ? 1.884 18.735 6.173 1.00 76.31 84 ARG A C 1
ATOM 672 O O . ARG A 1 84 ? 1.472 18.326 7.255 1.00 76.31 84 ARG A O 1
ATOM 679 N N . VAL A 1 85 ? 1.307 19.733 5.512 1.00 75.12 85 VAL A N 1
ATOM 680 C CA . VAL A 1 85 ? 0.239 20.554 6.097 1.00 75.12 85 VAL A CA 1
ATOM 681 C C . VAL A 1 85 ? -1.096 19.808 6.091 1.00 75.12 85 VAL A C 1
ATOM 683 O O . VAL A 1 85 ? -1.891 19.966 7.016 1.00 75.12 85 VAL A O 1
ATOM 686 N N . ILE A 1 86 ? -1.327 18.951 5.091 1.00 86.56 86 ILE A N 1
ATOM 687 C CA . ILE A 1 86 ? -2.620 18.299 4.862 1.00 86.56 86 ILE A CA 1
ATOM 688 C C . ILE A 1 86 ? -2.431 16.782 4.856 1.00 86.56 86 ILE A C 1
ATOM 690 O O . ILE A 1 86 ? -1.475 16.249 4.288 1.00 86.56 86 ILE A O 1
ATOM 694 N N . ARG A 1 87 ? -3.329 16.090 5.567 1.00 91.12 87 ARG A N 1
ATOM 695 C CA . ARG A 1 87 ? -3.271 14.642 5.806 1.00 91.12 87 ARG A CA 1
ATOM 696 C C . ARG A 1 87 ? -4.630 13.975 5.567 1.00 91.12 87 ARG A C 1
ATOM 698 O O . ARG A 1 87 ? -5.217 13.466 6.524 1.00 91.12 87 ARG A O 1
ATOM 705 N N . PRO A 1 88 ? -5.187 14.041 4.344 1.00 94.06 88 PRO A N 1
ATOM 706 C CA . PRO A 1 88 ? -6.494 13.464 4.078 1.00 94.06 88 PRO A CA 1
ATOM 707 C C . PRO A 1 88 ? -6.426 11.936 4.154 1.00 94.06 88 PRO A C 1
ATOM 709 O O . PRO A 1 88 ? -5.408 11.315 3.830 1.00 94.06 88 PRO A O 1
ATOM 712 N N . SER A 1 89 ? -7.522 11.324 4.591 1.00 95.38 89 SER A N 1
ATOM 713 C CA . SER A 1 89 ? -7.630 9.871 4.645 1.00 95.38 89 SER A CA 1
ATOM 714 C C . SER A 1 89 ? -7.720 9.285 3.237 1.00 95.38 89 SER A C 1
ATOM 716 O O . SER A 1 89 ? -8.540 9.714 2.431 1.00 95.38 89 SER A O 1
ATOM 718 N N . VAL A 1 90 ? -6.881 8.287 2.957 1.00 96.00 90 VAL A N 1
ATOM 719 C CA . VAL A 1 90 ? -6.927 7.486 1.723 1.00 96.00 90 VAL A CA 1
ATOM 720 C C . VAL A 1 90 ? -8.158 6.583 1.711 1.00 96.00 90 VAL A C 1
ATOM 722 O O . VAL A 1 90 ? -8.750 6.365 0.659 1.00 96.00 90 VAL A O 1
ATOM 725 N N . VAL A 1 91 ? -8.533 6.085 2.891 1.00 94.56 91 VAL A N 1
ATOM 726 C CA . VAL A 1 91 ? -9.720 5.264 3.131 1.00 94.56 91 VAL A CA 1
ATOM 727 C C . VAL A 1 91 ? -10.504 5.877 4.281 1.00 94.56 91 VAL A C 1
ATOM 729 O O . VAL A 1 91 ? -9.926 6.278 5.293 1.00 94.56 91 VAL A O 1
ATOM 732 N N . THR A 1 92 ? -11.819 5.948 4.136 1.00 94.69 92 THR A N 1
ATOM 733 C CA . THR A 1 92 ? -12.736 6.533 5.114 1.00 94.69 92 THR A CA 1
ATOM 734 C C . THR A 1 92 ? -13.670 5.481 5.713 1.00 94.69 92 THR A C 1
ATOM 736 O O . THR A 1 92 ? -13.864 4.397 5.171 1.00 94.69 92 THR A O 1
ATOM 739 N N . ASN A 1 93 ? -14.320 5.822 6.830 1.00 92.94 93 ASN A N 1
ATOM 740 C CA . ASN A 1 93 ? -15.354 4.976 7.441 1.00 92.94 93 ASN A CA 1
ATOM 741 C C . ASN A 1 93 ? -16.715 5.049 6.720 1.00 92.94 93 ASN A C 1
ATOM 743 O O . ASN A 1 93 ? -17.686 4.459 7.197 1.00 92.94 93 ASN A O 1
ATOM 747 N N . ASN A 1 94 ? -16.815 5.786 5.607 1.00 94.19 94 ASN A N 1
ATOM 748 C CA . ASN A 1 94 ? -18.044 5.875 4.827 1.00 94.19 94 ASN A CA 1
ATOM 749 C C . ASN A 1 94 ? -18.417 4.474 4.304 1.00 94.19 94 ASN A C 1
ATOM 751 O O . ASN A 1 94 ? -17.589 3.858 3.639 1.00 94.19 94 ASN A O 1
ATOM 755 N N . PRO A 1 95 ? -19.640 3.965 4.550 1.00 92.50 95 PRO A N 1
ATOM 756 C CA . PRO A 1 95 ? -20.071 2.652 4.063 1.00 92.50 95 PRO A CA 1
ATOM 757 C C . PRO A 1 95 ? -19.934 2.448 2.549 1.00 92.50 95 PRO A C 1
ATOM 759 O O . PRO A 1 95 ? -19.811 1.313 2.104 1.00 92.50 95 PRO A O 1
ATOM 762 N N . ASN A 1 96 ? -19.952 3.537 1.777 1.00 93.62 96 ASN A N 1
ATOM 763 C CA . ASN A 1 96 ? -19.812 3.511 0.322 1.00 93.62 96 ASN A CA 1
ATOM 764 C C . ASN A 1 96 ? -18.356 3.637 -0.153 1.00 93.62 96 ASN A C 1
ATOM 766 O O . ASN A 1 96 ? -18.118 3.658 -1.358 1.00 93.62 96 ASN A O 1
ATOM 770 N N . ASP A 1 97 ? -17.389 3.772 0.757 1.00 94.50 97 ASP A N 1
ATOM 771 C CA . ASP A 1 97 ? -15.977 3.763 0.394 1.00 94.50 97 ASP A CA 1
ATOM 772 C C . ASP A 1 97 ? -15.583 2.338 -0.032 1.00 94.50 97 ASP A C 1
ATOM 774 O O . ASP A 1 97 ? -15.665 1.411 0.784 1.00 94.50 97 ASP A O 1
ATOM 778 N N . PRO A 1 98 ? -15.158 2.130 -1.291 1.00 94.12 98 PRO A N 1
ATOM 779 C CA . PRO A 1 98 ? -14.847 0.799 -1.797 1.00 94.12 98 PRO A CA 1
ATOM 780 C C . PRO A 1 98 ? -13.700 0.125 -1.040 1.00 94.12 98 PRO A C 1
ATOM 782 O O . PRO A 1 98 ? -13.609 -1.098 -1.052 1.00 94.12 98 PRO A O 1
ATOM 785 N N . LEU A 1 99 ? -12.835 0.895 -0.373 1.00 95.81 99 LEU A N 1
ATOM 786 C CA . LEU A 1 99 ? -11.700 0.387 0.391 1.00 95.81 99 LEU A CA 1
ATOM 787 C C . LEU A 1 99 ? -12.002 0.246 1.885 1.00 95.81 99 LEU A C 1
ATOM 789 O O . LEU A 1 99 ? -11.112 -0.162 2.632 1.00 95.81 99 LEU A O 1
ATOM 793 N N . ARG A 1 100 ? -13.234 0.521 2.343 1.00 96.00 100 ARG A N 1
ATOM 794 C CA . ARG A 1 100 ? -13.617 0.453 3.767 1.00 96.00 100 ARG A CA 1
ATOM 795 C C . ARG A 1 100 ? -13.249 -0.877 4.426 1.00 96.00 100 ARG A C 1
ATOM 797 O O . ARG A 1 100 ? -12.830 -0.880 5.579 1.00 96.00 100 ARG A O 1
ATOM 804 N N . PHE A 1 101 ? -13.329 -1.985 3.685 1.00 95.62 101 PHE A N 1
ATOM 8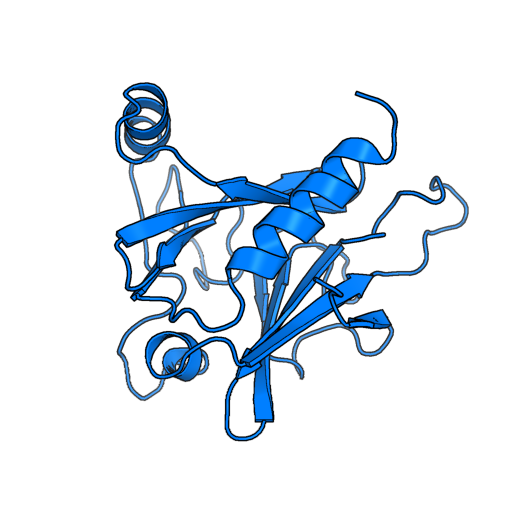05 C CA . PHE A 1 101 ? -12.956 -3.315 4.182 1.00 95.62 101 PHE A CA 1
ATOM 806 C C . PHE A 1 101 ? -11.526 -3.373 4.750 1.00 95.62 101 PHE A C 1
ATOM 808 O O . PHE A 1 101 ? -11.259 -4.170 5.645 1.00 95.62 101 PHE A O 1
ATOM 815 N N . THR A 1 102 ? -10.617 -2.514 4.273 1.00 96.81 102 THR A N 1
ATOM 816 C CA . THR A 1 102 ? -9.229 -2.449 4.759 1.00 96.81 102 THR A CA 1
ATOM 817 C C . THR A 1 102 ? -9.120 -1.997 6.220 1.00 96.81 102 THR A C 1
ATOM 819 O O . THR A 1 102 ? -8.127 -2.313 6.869 1.00 96.81 102 THR A O 1
ATOM 822 N N . LEU A 1 103 ? -10.133 -1.291 6.743 1.00 97.06 103 LEU A N 1
ATOM 823 C CA . LEU A 1 103 ? -10.202 -0.814 8.132 1.00 97.06 103 LEU A CA 1
ATOM 824 C C . LEU A 1 103 ? -10.927 -1.797 9.071 1.00 97.06 103 LEU A C 1
ATOM 826 O O . LEU A 1 103 ? -10.778 -1.734 10.299 1.00 97.06 103 LEU A O 1
ATOM 830 N N . ASP A 1 104 ? -11.738 -2.689 8.499 1.00 95.25 104 ASP A N 1
ATOM 831 C CA . ASP A 1 104 ? -12.610 -3.599 9.244 1.00 95.25 104 ASP A CA 1
ATOM 832 C C . ASP A 1 104 ? -11.868 -4.884 9.654 1.00 95.25 104 ASP A C 1
ATOM 834 O O . ASP A 1 104 ? -12.003 -5.338 10.789 1.00 95.25 104 ASP A O 1
ATOM 838 N N . GLU A 1 105 ? -11.039 -5.436 8.764 1.00 95.69 105 GLU A N 1
ATOM 839 C CA . GLU A 1 105 ? -10.440 -6.768 8.917 1.00 95.69 105 GLU A CA 1
ATOM 840 C C . GLU A 1 105 ? -8.899 -6.729 8.947 1.00 95.69 105 GLU A C 1
ATOM 842 O O . GLU A 1 105 ? -8.284 -5.859 8.323 1.00 95.69 105 GLU A O 1
ATOM 847 N N . PRO A 1 106 ? -8.233 -7.680 9.632 1.00 97.81 106 PRO A N 1
ATOM 848 C CA . PRO A 1 106 ? -6.784 -7.808 9.563 1.00 97.81 106 PRO A CA 1
ATOM 849 C C . PRO A 1 106 ? -6.320 -8.283 8.179 1.00 97.81 106 PRO A C 1
ATOM 851 O O . PRO A 1 106 ? -7.014 -9.019 7.472 1.00 97.81 106 PRO A O 1
ATOM 854 N N . ILE A 1 107 ? -5.096 -7.908 7.810 1.00 98.25 107 ILE A N 1
ATOM 855 C CA . ILE A 1 107 ? -4.447 -8.354 6.576 1.00 98.25 107 ILE A CA 1
ATOM 856 C C . ILE A 1 107 ? -4.171 -9.858 6.690 1.00 98.25 107 ILE A C 1
ATOM 858 O O . ILE A 1 107 ? -3.353 -10.291 7.495 1.00 98.25 107 ILE A O 1
ATOM 862 N N . ALA A 1 108 ? -4.828 -10.675 5.872 1.00 97.69 108 ALA A N 1
ATOM 863 C CA . ALA A 1 108 ? -4.694 -12.130 5.920 1.00 97.69 108 ALA A CA 1
ATOM 864 C C . ALA A 1 108 ? -3.472 -12.642 5.145 1.00 97.69 108 ALA A C 1
ATOM 866 O O . ALA A 1 108 ? -2.875 -13.652 5.513 1.00 97.69 108 ALA A O 1
ATOM 867 N N . ARG A 1 109 ? -3.113 -11.972 4.046 1.00 97.31 109 ARG A N 1
ATOM 868 C CA . ARG A 1 109 ? -1.958 -12.320 3.208 1.00 97.31 109 ARG A CA 1
ATOM 869 C C . ARG A 1 109 ? -1.436 -11.102 2.464 1.00 97.31 109 ARG A C 1
ATOM 871 O O . ARG A 1 109 ? -2.184 -10.152 2.239 1.00 97.31 109 ARG A O 1
ATOM 878 N N . ILE A 1 110 ? -0.184 -11.171 2.027 1.00 98.25 110 ILE A N 1
ATOM 879 C CA . ILE A 1 110 ? 0.419 -10.164 1.159 1.00 98.25 110 ILE A CA 1
ATOM 880 C C . ILE A 1 110 ? 1.087 -10.862 -0.019 1.00 98.25 110 ILE A C 1
ATOM 882 O O . ILE A 1 110 ? 1.828 -11.823 0.175 1.00 98.25 110 ILE A O 1
ATOM 886 N N . ASP A 1 111 ? 0.848 -10.358 -1.225 1.00 98.31 111 ASP A N 1
ATOM 887 C CA . ASP A 1 111 ? 1.619 -10.716 -2.411 1.00 98.31 111 ASP A CA 1
ATOM 888 C C . ASP A 1 111 ? 2.488 -9.522 -2.828 1.00 98.31 111 ASP A C 1
ATOM 890 O O . ASP A 1 111 ? 2.019 -8.382 -2.872 1.00 98.31 111 ASP A O 1
ATOM 894 N N . VAL A 1 112 ? 3.750 -9.777 -3.166 1.00 97.44 112 VAL A N 1
ATOM 895 C CA . VAL A 1 112 ? 4.595 -8.820 -3.884 1.00 97.44 112 VAL A CA 1
ATOM 896 C C . VAL A 1 112 ? 4.072 -8.694 -5.306 1.00 97.44 112 VAL A C 1
ATOM 898 O O . VAL A 1 112 ? 3.909 -9.699 -6.008 1.00 97.44 112 VAL A O 1
ATOM 901 N N . VAL A 1 113 ? 3.833 -7.454 -5.723 1.00 97.81 113 VAL A N 1
ATOM 902 C CA . VAL A 1 113 ? 3.415 -7.100 -7.076 1.00 97.81 113 VAL A CA 1
ATOM 903 C C . VAL A 1 113 ? 4.632 -6.648 -7.860 1.00 97.81 113 VAL A C 1
ATOM 905 O O . VAL A 1 113 ? 5.381 -5.782 -7.410 1.00 97.81 113 VAL A O 1
ATOM 908 N N . SER A 1 114 ? 4.811 -7.240 -9.034 1.00 96.50 114 SER A N 1
ATOM 909 C CA . SER A 1 114 ? 5.918 -6.941 -9.935 1.00 96.50 114 SER A CA 1
ATOM 910 C C . SER A 1 114 ? 5.446 -6.780 -11.375 1.00 96.50 114 SER A C 1
ATOM 912 O O . SER A 1 114 ? 4.384 -7.274 -11.767 1.00 96.50 114 SER A O 1
ATOM 914 N N . ARG A 1 115 ? 6.265 -6.107 -12.181 1.00 94.31 115 ARG A N 1
ATOM 915 C CA . ARG A 1 115 ? 6.073 -5.943 -13.627 1.00 94.31 115 ARG A CA 1
ATOM 916 C C . ARG A 1 115 ? 7.324 -6.441 -14.352 1.00 94.31 115 ARG A C 1
ATOM 918 O O . ARG A 1 115 ? 8.414 -6.450 -13.790 1.00 94.31 115 ARG A O 1
ATOM 925 N N . ALA A 1 116 ? 7.170 -6.887 -15.597 1.00 90.25 116 ALA A N 1
ATOM 926 C CA . ALA A 1 116 ? 8.333 -7.128 -16.446 1.00 90.25 116 ALA A CA 1
ATOM 927 C C . ALA A 1 116 ? 9.035 -5.789 -16.758 1.00 90.25 116 ALA A C 1
ATOM 929 O O . ALA A 1 116 ? 8.336 -4.832 -17.102 1.00 90.25 116 ALA A O 1
ATOM 930 N N . PRO A 1 117 ? 10.372 -5.702 -16.662 1.00 84.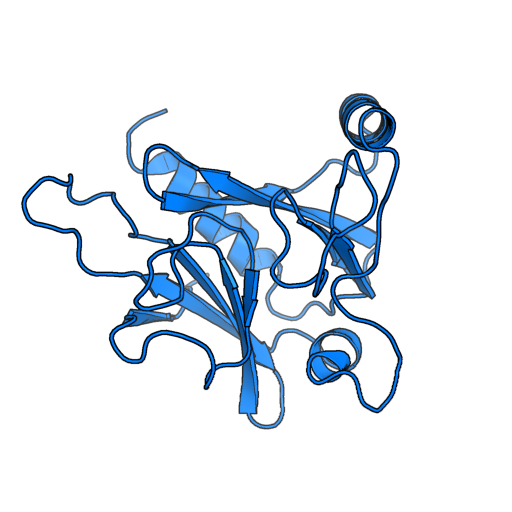00 117 PRO A N 1
ATOM 931 C CA . PRO A 1 117 ? 11.093 -4.508 -17.091 1.00 84.00 117 PRO A CA 1
ATOM 932 C C . PRO A 1 117 ? 10.937 -4.305 -18.605 1.00 84.00 117 PRO A C 1
ATOM 934 O O . PRO A 1 117 ? 10.742 -5.271 -19.348 1.00 84.00 117 PRO A O 1
ATOM 937 N N . THR A 1 118 ? 11.025 -3.056 -19.063 1.00 80.19 118 THR A N 1
ATOM 938 C CA . THR A 1 118 ? 11.158 -2.746 -20.496 1.00 80.19 118 THR A CA 1
ATOM 939 C C . THR A 1 118 ? 12.599 -2.966 -20.959 1.00 80.19 118 THR A C 1
ATOM 941 O O . THR A 1 118 ? 13.510 -3.004 -20.133 1.00 80.19 118 THR A O 1
ATOM 944 N N . ASP A 1 119 ? 12.829 -3.048 -22.271 1.00 78.00 119 ASP A N 1
ATOM 945 C CA . ASP A 1 119 ? 14.147 -3.366 -22.853 1.00 78.00 119 ASP A CA 1
ATOM 946 C C . ASP A 1 119 ? 15.286 -2.433 -22.384 1.00 78.00 119 ASP A C 1
ATOM 948 O O . ASP A 1 119 ? 16.431 -2.865 -22.256 1.00 78.00 119 ASP A O 1
ATOM 952 N N . ASP A 1 120 ? 14.967 -1.178 -22.048 1.00 77.56 120 ASP A N 1
ATOM 953 C CA . ASP A 1 120 ? 15.931 -0.166 -21.590 1.00 77.56 120 ASP A CA 1
ATOM 954 C C . ASP A 1 120 ? 16.194 -0.167 -20.067 1.00 77.56 120 ASP A C 1
ATOM 956 O O . ASP A 1 120 ? 16.935 0.677 -19.554 1.00 77.56 120 ASP A O 1
ATOM 960 N N . GLN A 1 121 ? 15.583 -1.082 -19.308 1.00 80.44 121 GLN A N 1
ATOM 961 C CA . GLN A 1 121 ? 15.610 -1.080 -17.843 1.00 80.44 121 GLN A CA 1
ATOM 962 C C . GLN A 1 121 ? 16.402 -2.254 -17.261 1.00 80.44 121 GLN A C 1
ATOM 964 O O . GLN A 1 121 ? 16.430 -3.368 -17.779 1.00 80.44 121 GLN A O 1
ATOM 969 N N . GLY A 1 122 ? 17.056 -2.000 -16.125 1.00 77.75 122 GLY A N 1
ATOM 970 C CA . GLY A 1 122 ? 17.735 -3.047 -15.364 1.00 77.75 122 GLY A CA 1
ATOM 971 C C . GLY A 1 122 ? 16.745 -4.040 -14.746 1.00 77.75 122 GLY A C 1
ATOM 972 O O . GLY A 1 122 ? 15.595 -3.702 -14.491 1.00 77.75 122 GLY A O 1
ATOM 973 N N . ALA A 1 123 ? 17.215 -5.251 -14.435 1.00 77.50 123 ALA A N 1
ATOM 974 C CA . ALA A 1 123 ? 16.376 -6.328 -13.892 1.00 77.50 123 ALA A CA 1
ATOM 975 C C . ALA A 1 123 ? 15.712 -6.022 -12.529 1.00 77.50 123 ALA A C 1
ATOM 977 O O . ALA A 1 123 ? 14.813 -6.743 -12.122 1.00 77.50 123 ALA A O 1
ATOM 978 N N . ASP A 1 124 ? 16.172 -4.983 -11.831 1.00 82.81 124 ASP A N 1
ATOM 979 C CA . ASP A 1 124 ? 15.679 -4.518 -10.529 1.00 82.81 124 ASP A CA 1
ATOM 980 C C . ASP A 1 124 ? 14.504 -3.528 -10.629 1.00 82.81 124 ASP A C 1
ATOM 982 O O . ASP A 1 124 ? 13.910 -3.151 -9.616 1.00 82.81 124 ASP A O 1
ATOM 986 N N . TRP A 1 125 ? 14.164 -3.089 -11.842 1.00 90.38 125 TRP A N 1
ATOM 987 C CA . TRP A 1 125 ? 13.005 -2.235 -12.066 1.00 90.38 125 TRP A CA 1
ATOM 988 C C . TRP A 1 125 ? 11.709 -3.012 -11.867 1.00 90.38 125 TRP A C 1
ATOM 990 O O . TRP A 1 125 ? 11.556 -4.119 -12.380 1.00 90.38 125 TRP A O 1
ATOM 1000 N N . PHE A 1 126 ? 10.770 -2.401 -11.144 1.00 93.62 126 PHE A N 1
ATOM 1001 C CA . PHE A 1 126 ? 9.449 -2.962 -10.854 1.00 93.62 126 PHE A CA 1
ATOM 1002 C C . PHE A 1 126 ? 9.449 -4.347 -10.192 1.00 93.62 126 PHE A C 1
ATOM 1004 O O . PHE A 1 126 ? 8.434 -5.048 -10.235 1.00 93.62 126 PHE A O 1
ATOM 1011 N N . GLU A 1 127 ? 10.555 -4.765 -9.578 1.00 94.19 127 GLU A N 1
ATOM 1012 C CA . GLU A 1 127 ? 10.640 -6.041 -8.865 1.00 94.19 127 GLU A CA 1
ATOM 1013 C C . GLU A 1 127 ? 9.641 -6.101 -7.695 1.00 94.19 127 GLU A C 1
ATOM 1015 O O . GLU A 1 127 ? 9.131 -7.163 -7.341 1.00 94.19 127 GLU A O 1
ATOM 1020 N N . MET A 1 128 ? 9.335 -4.939 -7.121 1.00 95.38 128 MET A N 1
ATOM 1021 C CA . MET A 1 128 ? 8.361 -4.742 -6.057 1.00 95.38 128 MET A CA 1
ATOM 1022 C C . MET A 1 128 ? 7.624 -3.422 -6.305 1.00 95.38 128 MET A C 1
ATOM 1024 O O . MET A 1 128 ? 7.677 -2.505 -5.492 1.00 95.38 128 MET A O 1
ATOM 1028 N N . CYS A 1 129 ? 6.955 -3.284 -7.452 1.00 96.12 129 CYS A N 1
ATOM 1029 C CA . CYS A 1 129 ? 6.188 -2.075 -7.777 1.00 96.12 129 CYS A CA 1
ATOM 1030 C C . CYS A 1 129 ? 4.927 -1.915 -6.915 1.00 96.12 129 CYS A C 1
ATOM 1032 O O . CYS A 1 129 ? 4.316 -0.852 -6.908 1.00 96.12 129 CYS A O 1
ATOM 1034 N N . GLY A 1 130 ? 4.540 -2.935 -6.149 1.00 97.00 130 GLY A N 1
ATOM 1035 C CA . GLY A 1 130 ? 3.484 -2.806 -5.156 1.00 97.00 130 GLY A CA 1
ATOM 1036 C C . GLY A 1 130 ? 3.359 -3.998 -4.218 1.00 97.00 130 GLY A C 1
ATOM 1037 O O . GLY A 1 130 ? 4.097 -4.980 -4.294 1.00 97.00 130 GLY A O 1
ATOM 1038 N N . LEU A 1 131 ? 2.368 -3.900 -3.344 1.00 97.75 131 LEU A N 1
ATOM 1039 C CA . LEU A 1 131 ? 1.918 -4.935 -2.430 1.00 97.75 131 LEU A CA 1
ATOM 1040 C C . LEU A 1 131 ? 0.424 -5.151 -2.627 1.00 97.75 131 LEU A C 1
ATOM 1042 O O . LEU A 1 131 ? -0.356 -4.204 -2.557 1.00 97.75 131 LEU A O 1
ATOM 1046 N N . ARG A 1 132 ? 0.005 -6.397 -2.823 1.00 98.25 132 ARG A N 1
ATOM 1047 C CA . ARG A 1 132 ? -1.406 -6.769 -2.772 1.00 98.25 132 ARG A CA 1
ATOM 1048 C C . ARG A 1 132 ? -1.720 -7.269 -1.374 1.00 98.25 132 ARG A C 1
ATOM 1050 O O . ARG A 1 132 ? -1.264 -8.342 -0.995 1.00 98.25 132 ARG A O 1
ATOM 1057 N N . LEU A 1 133 ? -2.521 -6.517 -0.633 1.00 98.12 133 LEU A N 1
ATOM 1058 C CA . LEU A 1 133 ? -3.035 -6.929 0.666 1.00 98.12 133 LEU A CA 1
ATOM 1059 C C . LEU A 1 133 ? -4.337 -7.704 0.452 1.00 98.12 133 LEU A C 1
ATOM 1061 O O . LEU A 1 133 ? -5.297 -7.172 -0.108 1.00 98.12 133 LEU A O 1
ATOM 1065 N N . GLY A 1 134 ? -4.363 -8.968 0.865 1.00 97.75 134 GLY A N 1
ATOM 1066 C CA . GLY A 1 134 ? -5.553 -9.813 0.851 1.00 97.75 134 GLY A CA 1
ATOM 1067 C C . GLY A 1 134 ? -6.194 -9.891 2.231 1.00 97.75 134 GLY A C 1
ATOM 1068 O O . GLY A 1 134 ? -5.496 -10.072 3.226 1.00 97.75 134 GLY A O 1
ATOM 1069 N N . PHE A 1 135 ? -7.520 -9.813 2.275 1.00 97.44 135 PHE A N 1
ATOM 1070 C CA . PHE A 1 135 ? -8.329 -9.823 3.493 1.00 97.44 135 PHE A CA 1
ATOM 1071 C C . PHE A 1 135 ? -9.237 -11.067 3.540 1.00 97.44 135 PHE A C 1
ATOM 1073 O O . PHE A 1 135 ? -9.432 -11.740 2.513 1.00 97.44 135 PHE A O 1
ATOM 1080 N N . PRO A 1 136 ? -9.796 -11.410 4.716 1.00 95.75 136 PRO A N 1
ATOM 1081 C CA . PRO A 1 136 ? -10.853 -12.410 4.832 1.00 95.75 136 PRO A CA 1
ATOM 1082 C C . PRO A 1 136 ? -12.002 -12.151 3.844 1.00 95.75 136 PRO A C 1
ATOM 1084 O O . PRO A 1 136 ? -12.295 -11.016 3.481 1.00 95.75 136 PRO A O 1
ATOM 1087 N N . GLY A 1 137 ? -12.632 -13.218 3.345 1.00 91.25 137 GLY A N 1
ATOM 1088 C CA . GLY A 1 137 ? -13.706 -13.103 2.347 1.00 91.25 137 GLY A CA 1
ATOM 1089 C C . GLY A 1 137 ? -13.237 -12.816 0.913 1.00 91.25 137 GLY A C 1
ATOM 1090 O O . GLY A 1 137 ? -14.065 -12.726 0.013 1.00 91.25 137 GLY A O 1
ATOM 1091 N N . GLY A 1 138 ? -11.924 -12.730 0.671 1.00 93.62 138 GLY A N 1
ATOM 1092 C CA . GLY A 1 138 ? -11.350 -12.641 -0.676 1.00 93.62 138 GLY A CA 1
ATOM 1093 C C . GLY A 1 138 ? -11.174 -11.221 -1.216 1.00 93.62 138 GLY A C 1
ATOM 1094 O O . GLY A 1 138 ? -10.626 -11.072 -2.308 1.00 93.62 138 GLY A O 1
ATOM 1095 N N . ALA A 1 139 ? -11.566 -10.196 -0.456 1.00 95.44 139 ALA A N 1
ATOM 1096 C CA . ALA A 1 139 ? -11.296 -8.804 -0.799 1.00 95.44 139 ALA A CA 1
ATOM 1097 C C . ALA A 1 139 ? -9.784 -8.523 -0.832 1.00 95.44 139 ALA A C 1
ATOM 1099 O O . ALA A 1 139 ? -9.006 -9.106 -0.068 1.00 95.44 139 ALA A O 1
ATOM 1100 N N . SER A 1 140 ? -9.352 -7.623 -1.715 1.00 97.44 140 SER A N 1
ATOM 1101 C CA . SER A 1 140 ? -7.956 -7.192 -1.760 1.00 97.44 140 SER A CA 1
ATOM 1102 C C . SER A 1 140 ? -7.772 -5.793 -2.327 1.00 97.44 140 SER A C 1
ATOM 1104 O O . SER A 1 140 ? -8.472 -5.394 -3.256 1.00 97.44 140 SER A O 1
ATOM 1106 N N . VAL A 1 141 ? -6.764 -5.097 -1.804 1.00 97.94 141 VAL A N 1
ATOM 1107 C CA . VAL A 1 141 ? -6.263 -3.816 -2.318 1.00 97.94 141 VAL A CA 1
ATOM 1108 C C . VAL A 1 141 ? -4.818 -3.992 -2.772 1.00 97.94 141 VAL A C 1
ATOM 1110 O O . VAL A 1 141 ? -4.049 -4.729 -2.156 1.00 97.94 141 VAL A O 1
ATOM 1113 N N . VAL A 1 142 ? -4.447 -3.329 -3.856 1.00 98.12 142 VAL A N 1
ATOM 1114 C CA . VAL A 1 142 ? -3.079 -3.199 -4.336 1.00 98.12 142 VAL A CA 1
ATOM 1115 C C . VAL A 1 142 ? -2.592 -1.799 -3.996 1.00 98.12 142 VAL A C 1
ATOM 1117 O O . VAL A 1 142 ? -3.211 -0.808 -4.378 1.00 98.12 142 VAL A O 1
ATOM 1120 N N . ILE A 1 143 ? -1.488 -1.733 -3.260 1.00 97.44 143 ILE A N 1
ATOM 1121 C CA . ILE A 1 143 ? -0.826 -0.496 -2.867 1.00 97.44 143 ILE A CA 1
ATOM 1122 C C . ILE A 1 143 ? 0.502 -0.423 -3.598 1.00 97.44 143 ILE A C 1
ATOM 1124 O O . ILE A 1 143 ? 1.342 -1.308 -3.435 1.00 97.44 143 ILE A O 1
ATOM 1128 N N . GLY A 1 144 ? 0.722 0.626 -4.376 1.00 95.94 144 GLY A N 1
ATOM 1129 C CA . GLY A 1 144 ? 2.019 0.833 -5.000 1.00 95.94 144 GLY A CA 1
ATOM 1130 C C . GLY A 1 144 ? 2.003 1.737 -6.207 1.00 95.94 144 GLY A C 1
ATOM 1131 O O . GLY A 1 144 ? 1.093 2.535 -6.371 1.00 95.94 144 GLY A O 1
ATOM 1132 N N . THR A 1 145 ? 3.042 1.622 -7.019 1.00 95.12 145 THR A N 1
ATOM 1133 C CA . THR A 1 145 ? 3.386 2.523 -8.114 1.00 95.12 145 THR A CA 1
ATOM 1134 C C . THR A 1 145 ? 3.318 1.799 -9.458 1.00 95.12 145 THR A C 1
ATOM 1136 O O . THR A 1 145 ? 3.478 0.581 -9.523 1.00 95.12 145 THR A O 1
ATOM 1139 N N . HIS A 1 146 ? 3.061 2.530 -10.547 1.00 94.19 146 HIS A N 1
ATOM 1140 C CA . HIS A 1 146 ? 2.998 1.982 -11.912 1.00 94.19 146 HIS A CA 1
ATOM 1141 C C . HIS A 1 146 ? 2.039 0.779 -12.061 1.00 94.19 146 HIS A C 1
ATOM 1143 O O . HIS A 1 146 ? 2.262 -0.146 -12.852 1.00 94.19 146 HIS A O 1
ATOM 1149 N N . LEU A 1 147 ? 0.947 0.802 -11.291 1.00 95.38 147 LEU A N 1
ATOM 1150 C CA . LEU A 1 147 ? -0.024 -0.291 -11.201 1.00 95.38 147 LEU A CA 1
ATOM 1151 C C . LEU A 1 147 ? -0.954 -0.389 -12.414 1.00 95.38 147 LEU A C 1
ATOM 1153 O O . LEU A 1 147 ? -1.632 -1.393 -12.575 1.00 95.38 147 LEU A O 1
ATOM 1157 N N . THR A 1 148 ? -1.001 0.633 -13.265 1.00 94.88 148 THR A N 1
ATOM 1158 C CA . THR A 1 148 ? -1.865 0.680 -14.451 1.00 94.88 148 THR A CA 1
ATOM 1159 C C . THR A 1 148 ? -1.045 0.586 -15.731 1.00 94.88 148 THR A C 1
ATOM 1161 O O . THR A 1 148 ? 0.174 0.761 -15.720 1.00 94.88 148 THR A O 1
ATOM 1164 N N . THR A 1 149 ? -1.716 0.366 -16.861 1.00 92.00 149 THR A N 1
ATOM 1165 C CA . THR A 1 149 ? -1.086 0.369 -18.191 1.00 92.00 149 THR A CA 1
ATOM 1166 C C . THR A 1 149 ? -0.397 1.696 -18.515 1.00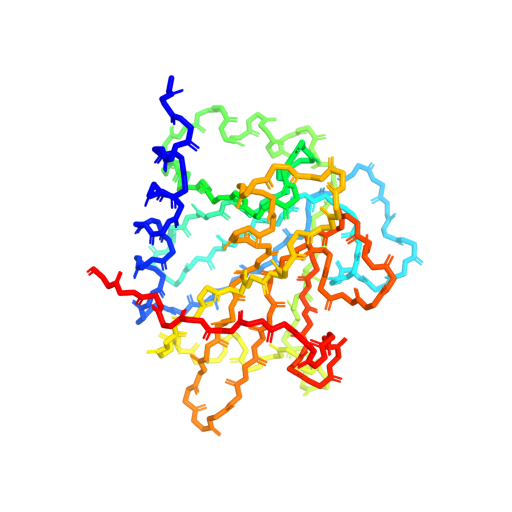 92.00 149 THR A C 1
ATOM 1168 O O . THR A 1 149 ? 0.593 1.708 -19.236 1.00 92.00 149 THR A O 1
ATOM 1171 N N . SER A 1 150 ? -0.892 2.807 -17.958 1.00 90.94 150 SER A N 1
ATOM 1172 C CA . SER A 1 150 ? -0.294 4.140 -18.107 1.00 90.94 150 SER A CA 1
ATOM 1173 C C . SER A 1 150 ? 0.969 4.338 -17.268 1.00 90.94 150 SER A C 1
ATOM 1175 O O . SER A 1 150 ? 1.613 5.373 -17.403 1.00 90.94 150 SER A O 1
ATOM 1177 N N . MET A 1 151 ? 1.320 3.374 -16.405 1.00 89.50 151 MET A N 1
ATOM 1178 C CA . MET A 1 151 ? 2.585 3.349 -15.669 1.00 89.50 151 MET A CA 1
ATOM 1179 C C . MET A 1 151 ? 2.848 4.648 -14.887 1.00 89.50 151 MET A C 1
ATOM 1181 O O . MET A 1 151 ? 3.928 5.221 -14.947 1.00 89.50 151 MET A O 1
ATOM 1185 N N . ILE A 1 152 ? 1.837 5.123 -14.154 1.00 87.75 152 ILE A N 1
ATOM 1186 C CA . ILE A 1 152 ? 1.921 6.379 -13.395 1.00 87.75 152 ILE A CA 1
ATOM 1187 C C . ILE A 1 152 ? 2.775 6.176 -12.121 1.00 87.75 152 ILE A C 1
ATOM 1189 O O . ILE A 1 152 ? 2.448 5.281 -11.332 1.00 87.75 152 ILE A O 1
ATOM 1193 N N . PRO A 1 153 ? 3.805 7.012 -11.865 1.00 86.44 153 PRO A N 1
ATOM 1194 C CA . PRO A 1 153 ? 4.692 6.905 -10.695 1.00 86.44 153 PRO A CA 1
ATOM 1195 C C . PRO A 1 153 ? 4.100 7.298 -9.322 1.00 86.44 153 PRO A C 1
ATOM 1197 O O . PRO A 1 153 ? 4.792 7.896 -8.504 1.00 86.44 153 PRO A O 1
ATOM 1200 N N . SER A 1 154 ? 2.844 6.964 -9.021 1.00 86.88 154 SER A N 1
ATOM 1201 C CA . SER A 1 154 ? 2.177 7.362 -7.767 1.00 86.88 154 SER A CA 1
ATOM 1202 C C . SER A 1 154 ? 1.914 6.175 -6.841 1.00 86.88 154 SER A C 1
ATOM 1204 O O . SER A 1 154 ? 1.404 5.157 -7.304 1.00 86.88 154 SER A O 1
ATOM 1206 N N . THR A 1 155 ? 2.174 6.322 -5.533 1.00 93.31 155 THR A N 1
ATOM 1207 C CA . THR A 1 155 ? 1.789 5.354 -4.486 1.00 93.31 155 THR A CA 1
ATOM 1208 C C . THR A 1 155 ? 0.265 5.312 -4.344 1.00 93.31 155 THR A C 1
ATOM 1210 O O . THR A 1 155 ? -0.314 5.990 -3.500 1.00 93.31 155 THR A O 1
ATOM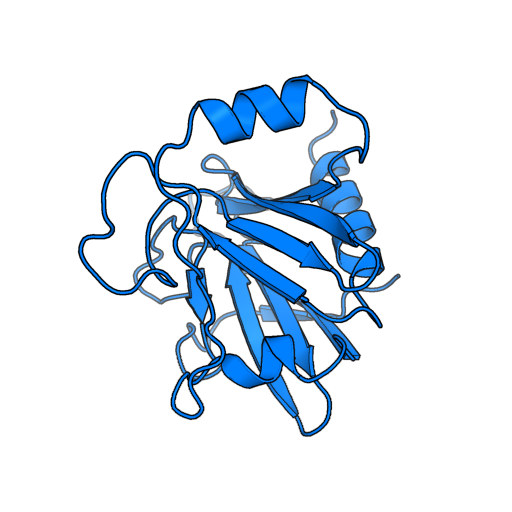 1213 N N . SER A 1 156 ? -0.408 4.525 -5.171 1.00 94.88 156 SER A N 1
ATOM 1214 C CA . SER A 1 156 ? -1.866 4.474 -5.288 1.00 94.88 156 SER A CA 1
ATOM 1215 C C . SER A 1 156 ? -2.466 3.316 -4.492 1.00 94.88 156 SER A C 1
ATOM 1217 O O . SER A 1 156 ? -1.801 2.304 -4.287 1.00 94.88 156 SER A O 1
ATOM 1219 N N . PHE A 1 157 ? -3.726 3.450 -4.070 1.00 96.94 157 PHE A N 1
ATOM 1220 C CA . PHE A 1 157 ? -4.524 2.367 -3.480 1.00 96.94 157 PHE A CA 1
ATOM 1221 C C . PHE A 1 157 ? -5.636 1.979 -4.458 1.00 96.94 157 PHE A C 1
ATOM 1223 O O . PHE A 1 157 ? -6.581 2.743 -4.688 1.00 96.94 157 PHE A O 1
ATOM 1230 N N . MET A 1 158 ? -5.513 0.789 -5.034 1.00 96.75 158 MET A N 1
ATOM 1231 C CA . MET A 1 158 ? -6.375 0.300 -6.106 1.00 96.75 158 MET A CA 1
ATOM 1232 C C . MET A 1 158 ? -7.016 -1.030 -5.732 1.00 96.75 158 MET A C 1
ATOM 1234 O O . MET A 1 158 ? -6.380 -1.901 -5.143 1.00 96.75 158 MET A O 1
ATOM 1238 N N . LEU A 1 159 ? -8.280 -1.211 -6.081 1.00 96.44 159 LEU A N 1
ATOM 1239 C CA . LEU A 1 159 ? -8.913 -2.518 -6.095 1.00 96.44 159 LEU A CA 1
ATOM 1240 C C . LEU A 1 159 ? -8.236 -3.417 -7.137 1.00 96.44 159 LEU A C 1
ATOM 1242 O O . LEU A 1 159 ? -7.520 -2.971 -8.032 1.00 96.44 159 LEU A O 1
ATOM 1246 N N . SER A 1 160 ? -8.442 -4.724 -7.008 1.00 90.88 160 SER A N 1
ATOM 1247 C CA . SER A 1 160 ? -7.770 -5.700 -7.878 1.00 90.88 160 SER A CA 1
ATOM 1248 C C . SER A 1 160 ? -8.245 -5.679 -9.333 1.00 90.88 160 SER A C 1
ATOM 1250 O O . SER A 1 160 ? -7.541 -6.195 -10.191 1.00 90.88 160 SER A O 1
ATOM 1252 N N . ASP A 1 161 ? -9.413 -5.108 -9.612 1.00 93.75 161 ASP A N 1
ATOM 1253 C CA . ASP A 1 161 ? -9.967 -4.896 -10.953 1.00 93.75 161 ASP A CA 1
ATOM 1254 C C . ASP A 1 161 ? -9.562 -3.546 -11.576 1.00 93.75 161 ASP A C 1
ATOM 1256 O O . ASP A 1 161 ? -9.826 -3.314 -12.753 1.00 93.75 161 ASP A O 1
ATOM 1260 N N . GLU A 1 162 ? -8.885 -2.678 -10.821 1.00 95.56 162 GLU A N 1
ATOM 1261 C CA . GLU A 1 162 ? -8.415 -1.361 -11.281 1.00 95.56 162 GLU A CA 1
ATOM 1262 C C . GLU A 1 162 ? -6.950 -1.363 -11.738 1.00 95.56 162 GLU A C 1
ATOM 1264 O O . GLU A 1 162 ? -6.460 -0.372 -12.284 1.00 95.56 162 GLU A O 1
ATOM 1269 N N . VAL A 1 163 ? -6.232 -2.461 -11.501 1.00 96.56 163 VAL A N 1
ATOM 1270 C CA . VAL A 1 163 ? -4.815 -2.606 -11.847 1.00 96.56 163 VAL A CA 1
ATOM 1271 C C . VAL A 1 163 ? -4.623 -3.328 -13.179 1.00 96.56 163 VAL A C 1
ATOM 1273 O O . VAL A 1 163 ? -5.500 -4.033 -13.672 1.00 96.56 163 VAL A O 1
ATOM 1276 N N . ASP A 1 164 ? -3.442 -3.158 -13.767 1.00 96.44 164 ASP A N 1
ATOM 1277 C CA . ASP A 1 164 ? -3.038 -3.816 -15.004 1.00 96.44 164 ASP A CA 1
ATOM 1278 C C . ASP A 1 164 ? -3.058 -5.352 -14.826 1.00 96.44 164 ASP A C 1
ATOM 1280 O O . ASP A 1 164 ? -2.343 -5.882 -13.967 1.00 96.44 164 ASP A O 1
ATOM 1284 N N . PRO A 1 165 ? -3.844 -6.099 -15.629 1.00 94.81 165 PRO A N 1
ATOM 1285 C CA . PRO A 1 165 ? -3.960 -7.550 -15.494 1.00 94.81 165 PRO A CA 1
ATOM 1286 C C . PRO A 1 165 ? -2.660 -8.296 -15.828 1.00 94.81 165 PRO A C 1
ATOM 1288 O O . PRO A 1 165 ? -2.544 -9.481 -15.518 1.00 94.81 165 PRO A O 1
ATOM 1291 N N . ALA A 1 166 ? -1.681 -7.635 -16.457 1.00 94.75 166 ALA A N 1
ATOM 1292 C CA . ALA A 1 166 ? -0.370 -8.209 -16.745 1.00 94.75 166 ALA A CA 1
ATOM 1293 C C . ALA A 1 166 ? 0.592 -8.184 -15.540 1.00 94.75 166 ALA A C 1
ATOM 1295 O O . ALA A 1 166 ? 1.698 -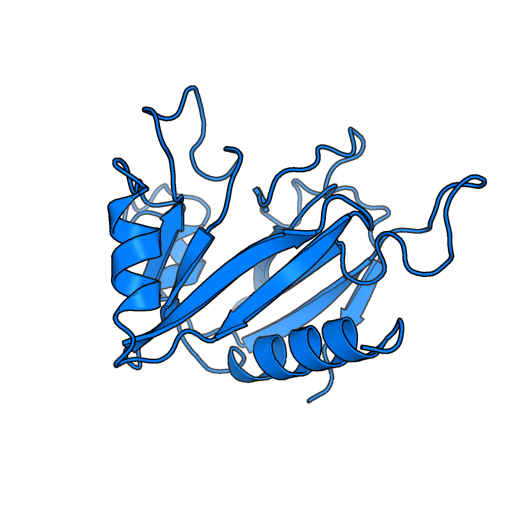8.731 -15.632 1.00 94.75 166 ALA A O 1
ATOM 1296 N N . LEU A 1 167 ? 0.205 -7.560 -14.419 1.00 96.75 167 LEU A N 1
ATOM 1297 C CA . LEU A 1 167 ? 1.002 -7.572 -13.195 1.00 96.75 167 LEU A CA 1
ATOM 1298 C C . LEU A 1 167 ? 1.170 -8.993 -12.655 1.00 96.75 167 LEU A C 1
ATOM 1300 O O . LEU A 1 167 ? 0.284 -9.846 -12.725 1.00 96.75 167 LEU A O 1
ATOM 1304 N N . ARG A 1 168 ? 2.345 -9.243 -12.086 1.00 97.25 168 ARG A N 1
ATOM 1305 C CA . ARG A 1 168 ? 2.725 -10.536 -11.523 1.00 97.25 168 ARG A CA 1
ATOM 1306 C C . ARG A 1 168 ? 2.632 -10.470 -10.011 1.00 97.25 168 ARG A C 1
ATOM 1308 O O . ARG A 1 168 ? 3.157 -9.545 -9.397 1.00 97.25 168 ARG A O 1
ATOM 1315 N N . TYR A 1 169 ? 2.026 -11.492 -9.423 1.00 97.44 169 TYR A N 1
ATOM 1316 C CA . TYR A 1 169 ? 1.833 -11.606 -7.983 1.00 97.44 169 TYR A CA 1
ATOM 1317 C C . TYR A 1 169 ? 2.627 -12.797 -7.469 1.00 97.44 169 TYR A C 1
ATOM 1319 O O . TYR A 1 169 ? 2.478 -13.913 -7.968 1.00 97.44 169 TYR A O 1
ATOM 1327 N N . SER A 1 170 ? 3.470 -12.559 -6.472 1.00 97.12 170 SER A N 1
ATOM 1328 C CA . SER A 1 170 ? 4.216 -13.615 -5.791 1.00 97.12 170 SER A CA 1
ATOM 1329 C C . SER A 1 170 ? 3.964 -13.523 -4.288 1.00 97.12 170 SER A C 1
ATOM 1331 O O . SER A 1 170 ? 4.115 -12.435 -3.737 1.00 97.12 170 SER A O 1
ATOM 1333 N N . PRO A 1 171 ? 3.576 -14.616 -3.608 1.00 97.25 171 PRO A N 1
ATOM 1334 C CA . PRO A 1 171 ? 3.329 -14.569 -2.173 1.00 97.25 171 PRO A CA 1
ATOM 1335 C C . PRO A 1 171 ? 4.545 -14.040 -1.419 1.00 97.25 171 PRO A C 1
ATOM 1337 O O . PRO A 1 171 ? 5.661 -14.537 -1.611 1.00 97.25 171 PRO A O 1
ATOM 1340 N N . LEU A 1 172 ? 4.323 -13.054 -0.551 1.00 93.50 172 LEU A N 1
ATOM 1341 C CA . LEU A 1 172 ? 5.349 -12.566 0.354 1.00 93.50 172 LEU A CA 1
ATOM 1342 C C . LEU A 1 172 ? 5.611 -13.663 1.388 1.00 93.50 172 LEU A C 1
ATOM 1344 O O . LEU A 1 172 ? 4.765 -13.955 2.234 1.00 93.50 172 LEU A O 1
ATOM 1348 N N . ARG A 1 173 ? 6.762 -14.325 1.269 1.00 77.62 173 ARG A N 1
ATOM 1349 C CA . ARG A 1 173 ? 7.176 -15.342 2.234 1.00 77.62 173 ARG A CA 1
ATOM 1350 C C . ARG A 1 173 ? 7.755 -14.639 3.468 1.00 77.62 173 ARG A C 1
ATOM 1352 O O . ARG A 1 173 ? 8.560 -13.728 3.271 1.00 77.62 173 ARG A O 1
ATOM 1359 N N . PRO A 1 174 ? 7.332 -15.015 4.686 1.00 55.22 174 PRO A N 1
ATOM 1360 C CA . PRO A 1 174 ? 7.972 -14.554 5.913 1.00 55.22 174 PRO A CA 1
ATOM 1361 C C . PRO A 1 174 ? 9.407 -15.080 6.039 1.00 55.22 174 PRO A C 1
ATOM 1363 O O . PRO A 1 174 ? 9.720 -16.126 5.416 1.00 55.22 174 PRO A O 1
#

Solvent-accessible surface area (backbone atoms only — not comparable to full-atom values): 9530 Å² total; per-residue (Å²): 133,63,99,57,51,66,61,52,50,30,47,56,56,53,48,68,46,50,70,40,29,40,64,44,38,26,31,52,24,82,58,84,74,92,70,61,56,30,61,40,72,49,38,33,43,34,32,35,71,90,69,51,40,34,40,40,33,64,40,80,94,39,44,22,47,43,61,41,82,52,69,96,82,43,67,68,59,53,52,57,52,69,70,33,79,37,64,55,58,46,52,51,90,51,91,84,39,90,56,30,64,53,57,76,44,38,27,67,40,48,25,38,23,23,46,82,58,57,96,93,49,57,88,68,28,18,63,35,12,22,37,34,41,30,33,76,95,74,47,49,42,34,39,24,22,43,52,38,88,82,50,50,88,26,43,21,63,34,50,74,87,70,40,38,84,82,54,41,77,43,75,60,74,122

Nearest PDB structures (foldseek):
  4po2-assembly2_B  TM=4.136E-01  e=7.812E+00  Homo sapiens
  8t8o-assembly1_N  TM=2.738E-01  e=9.250E+00  Salmonella enterica subsp. enterica serovar Typhimurium
  8ceo-assembly1_f  TM=1.607E-01  e=3.000E+00  Saccharomyces cerevisiae

Foldseek 3Di:
DPPCVQVVVQLVLVVVQAQWAWQFKWFQAQDDDPDQSQFDADWIWTAIPVRWIKIWHAPPVQLAIGIDTDDPDDPVVVVVSVNGPGIDTNADCPPPGPCNVRRVFGQNFKWFKAACDDPPDDRSHRSRQWIWGATPPGWIWTFGFLQDPVRHSGRGTGGPVRGDPRIDTGTSDD

Mean predicted aligned error: 4.87 Å

pLDDT: mean 89.65, std 10.51, range [46.44, 98.31]

Radius of gyration: 15.37 Å; Cα contacts (8 Å, |Δi|>4): 377; chains: 1; bounding box: 44×37×43 Å

Secondary structure (DSSP, 8-state):
--TTHHHHHHHHHHHHTTTPBEEEEEE-BSS--SS-TTT-SS-EEEEETTS-EEEEEEETTTTEEEEEEEPTT-HHHHHHHHT--B--BSS-S-TT-TTTHHHHSB--EEEEEE-PPPTTS-TTTTTTSEEEEE-GGG-EEEEESS-STT---S-EEEETTSS-TT-EEEE---